Protein AF-A0A7L2TEI9-F1 (afdb_monomer_lite)

InterPro domains:
  IPR000504 RNA recognition motif domain [PF00076] (1-35)
  IPR000504 RNA recognition motif domain [PF00076] (51-86)
  IPR000504 RNA recognition motif domain [PS50102] (1-41)
  IPR000504 RNA recognition motif domain [PS50102] (49-87)
  IPR002343 Paraneoplastic encephalomyelitis antigen [PR00961] (20-35)
  IPR002343 Paraneoplastic encephalomyelitis antigen [PR00961] (36-53)
  IPR002343 Paraneoplastic encephalomyelitis antigen [PR00961] (54-69)
  IPR002343 Paraneoplastic encephalomyelitis antigen [PR00961] (69-81)
  IPR012677 Nucleotide-binding alpha-beta plait domain superfamily [G3DSA:3.30.70.330] (1-45)
  IPR012677 Nucleotide-binding alpha-beta plait domain superfamily [G3DSA:3.30.70.330] (46-87)
  IPR035979 RNA-binding domain superfamily [SSF54928] (1-85)

Radius of gyration: 16.34 Å; chains: 1; bounding box: 36×36×42 Å

Secondary structure (DSSP, 8-state):
----S------SSHHHHHHHHHHHTT-EETTEE----PPPPP-GGGTT---------TT--HHHHHHHHGGGS--S-------TTT-

Foldseek 3Di:
DDDPQDDDDDDPDPVVLVVCQVPQAQDDDPPDGDHRDDDDPDDPVPPPPDDDDPDDPLPQDQVNVCVVCVVVHDDPDTDDDDDPVPD

Organism: Pomatostomus ruficeps (NCBI:txid9176)

Structure (mmCIF, N/CA/C/O backbone):
data_AF-A0A7L2TEI9-F1
#
_entry.id   AF-A0A7L2TEI9-F1
#
loop_
_atom_site.group_PDB
_atom_site.id
_atom_site.type_symbol
_atom_site.label_atom_id
_atom_site.label_alt_id
_atom_site.label_comp_id
_atom_site.label_asym_id
_atom_site.label_entity_id
_atom_site.label_seq_id
_atom_site.pdbx_PDB_ins_code
_atom_site.Cartn_x
_atom_site.Cartn_y
_atom_site.Cartn_z
_atom_site.occupancy
_atom_site.B_iso_or_equiv
_atom_site.auth_seq_id
_atom_site.auth_comp_id
_atom_site.auth_asym_id
_atom_site.auth_atom_id
_atom_site.pdbx_PDB_model_num
ATOM 1 N N . GLY A 1 1 ? 21.008 -17.729 5.973 1.00 77.38 1 GLY A N 1
ATOM 2 C CA . GLY A 1 1 ? 20.258 -16.511 5.613 1.00 77.38 1 GLY A CA 1
ATOM 3 C C . GLY A 1 1 ? 18.783 -16.821 5.677 1.00 77.38 1 GLY A C 1
ATOM 4 O O . GLY A 1 1 ? 18.355 -17.753 5.011 1.00 77.38 1 GLY A O 1
ATOM 5 N N . HIS A 1 2 ? 18.030 -16.111 6.514 1.00 86.94 2 HIS A N 1
ATOM 6 C CA . HIS A 1 2 ? 16.578 -16.274 6.600 1.00 86.94 2 HIS A CA 1
ATOM 7 C C . HIS A 1 2 ? 15.894 -15.314 5.621 1.00 86.94 2 HIS A C 1
ATOM 9 O O . HIS A 1 2 ? 16.350 -14.188 5.438 1.00 86.94 2 HIS A O 1
ATOM 15 N N . SER A 1 3 ? 14.822 -15.769 4.970 1.00 89.88 3 SER A N 1
ATOM 16 C CA . SER A 1 3 ? 14.043 -14.934 4.051 1.00 89.88 3 SER A CA 1
ATOM 17 C C . SER A 1 3 ? 13.352 -13.791 4.799 1.00 89.88 3 SER A C 1
ATOM 19 O O . SER A 1 3 ? 12.777 -14.009 5.864 1.00 89.88 3 SER A O 1
ATOM 21 N N . LEU A 1 4 ? 13.354 -12.594 4.206 1.00 87.94 4 LEU A N 1
ATOM 22 C CA . LEU A 1 4 ? 12.634 -11.419 4.715 1.00 87.94 4 LEU A CA 1
ATOM 23 C C . LEU A 1 4 ? 11.143 -11.410 4.326 1.00 87.94 4 LEU A C 1
ATOM 25 O O . LEU A 1 4 ? 10.416 -10.486 4.679 1.00 87.94 4 LEU A O 1
ATOM 29 N N . GLY A 1 5 ? 10.671 -12.425 3.590 1.00 91.31 5 GLY A N 1
ATOM 30 C CA . GLY A 1 5 ? 9.259 -12.571 3.222 1.00 91.31 5 GLY A CA 1
ATOM 31 C C . GLY A 1 5 ? 8.798 -11.735 2.022 1.00 91.31 5 GLY A C 1
ATOM 32 O O . GLY A 1 5 ? 7.599 -11.684 1.763 1.00 91.31 5 GLY A O 1
ATOM 33 N N . TYR A 1 6 ? 9.718 -11.113 1.279 1.00 92.88 6 TYR A N 1
ATOM 34 C CA . TYR A 1 6 ? 9.440 -10.387 0.036 1.00 92.88 6 TYR A CA 1
ATOM 35 C C . TYR A 1 6 ? 10.568 -10.581 -0.990 1.00 92.88 6 TYR A C 1
ATOM 37 O O . TYR A 1 6 ? 11.646 -11.075 -0.656 1.00 92.88 6 TYR A O 1
ATOM 45 N N . GLY A 1 7 ? 10.318 -10.188 -2.240 1.00 93.69 7 GLY A N 1
ATOM 46 C CA . GLY A 1 7 ? 11.295 -10.216 -3.327 1.00 93.69 7 GLY A CA 1
ATOM 47 C C . GLY A 1 7 ? 10.893 -9.286 -4.470 1.00 93.69 7 GLY A C 1
ATOM 48 O O . GLY A 1 7 ? 9.780 -8.761 -4.488 1.00 93.69 7 GLY A O 1
ATOM 49 N N . PHE A 1 8 ? 11.805 -9.089 -5.420 1.00 94.75 8 PHE A N 1
ATOM 50 C CA . PHE A 1 8 ? 11.582 -8.267 -6.609 1.00 94.75 8 PHE A CA 1
ATOM 51 C C . PHE A 1 8 ? 11.675 -9.128 -7.864 1.00 94.75 8 PHE A C 1
ATOM 53 O O . PHE A 1 8 ? 12.523 -10.013 -7.954 1.00 94.75 8 PHE A O 1
ATOM 60 N N . VAL A 1 9 ? 10.812 -8.844 -8.837 1.00 95.94 9 VAL A N 1
ATOM 61 C CA . VAL A 1 9 ? 10.817 -9.487 -10.153 1.00 95.94 9 VAL A CA 1
ATOM 62 C C . VAL A 1 9 ? 10.824 -8.386 -11.202 1.00 95.94 9 VAL A C 1
ATOM 64 O O . VAL A 1 9 ? 9.934 -7.536 -11.201 1.00 95.94 9 VAL A O 1
ATOM 67 N N . ASN A 1 10 ? 11.829 -8.392 -12.077 1.00 95.69 10 ASN A N 1
ATOM 68 C CA . ASN A 1 10 ? 11.904 -7.479 -13.211 1.00 95.69 10 ASN A CA 1
ATOM 69 C C . ASN A 1 10 ? 11.535 -8.238 -14.489 1.00 95.69 10 ASN A C 1
ATOM 71 O O . ASN A 1 10 ? 12.246 -9.160 -14.886 1.00 95.69 10 ASN A O 1
ATOM 75 N N . TYR A 1 11 ? 10.411 -7.874 -15.103 1.00 96.69 11 TYR A N 1
ATOM 76 C CA . TYR 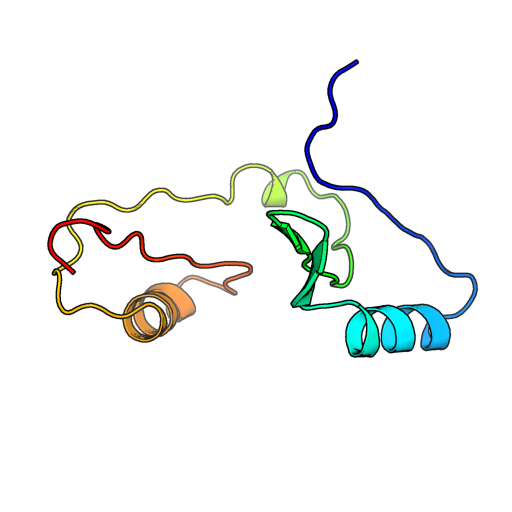A 1 11 ? 9.977 -8.454 -16.371 1.00 96.69 11 TYR A CA 1
ATOM 77 C C . TYR A 1 11 ? 10.603 -7.708 -17.547 1.00 96.69 11 TYR A C 1
ATOM 79 O O . TYR A 1 11 ? 10.881 -6.515 -17.463 1.00 96.69 11 TYR A O 1
ATOM 87 N N . VAL A 1 12 ? 10.768 -8.405 -18.671 1.00 96.88 12 VAL A N 1
ATOM 88 C CA . VAL A 1 12 ? 11.258 -7.789 -19.914 1.00 96.88 12 VAL A CA 1
ATOM 89 C C . VAL A 1 12 ? 10.228 -6.809 -20.479 1.00 96.88 12 VAL A C 1
ATOM 91 O O . VAL A 1 12 ? 10.595 -5.748 -20.976 1.00 96.88 12 VAL A O 1
ATOM 94 N N . THR A 1 13 ? 8.935 -7.141 -20.390 1.00 97.19 13 THR A N 1
ATOM 95 C CA . THR A 1 13 ? 7.854 -6.285 -20.890 1.00 97.19 13 THR A CA 1
ATOM 96 C C . THR A 1 13 ? 6.929 -5.820 -19.771 1.00 97.19 13 THR A C 1
ATOM 98 O O . THR A 1 13 ? 6.606 -6.569 -18.846 1.00 97.19 13 THR A O 1
ATOM 101 N N . ALA A 1 14 ? 6.428 -4.587 -19.889 1.00 95.62 14 ALA A N 1
ATOM 102 C CA . ALA A 1 14 ? 5.431 -4.047 -18.962 1.00 95.62 14 ALA A CA 1
ATOM 103 C C . ALA A 1 14 ? 4.133 -4.878 -18.955 1.00 95.62 14 ALA A C 1
ATOM 105 O O . ALA A 1 14 ? 3.507 -5.046 -17.911 1.00 95.62 14 ALA A O 1
ATOM 106 N N . LYS A 1 15 ? 3.773 -5.466 -20.105 1.00 97.62 15 LYS A N 1
ATOM 107 C CA . LYS A 1 15 ? 2.596 -6.331 -20.254 1.00 97.62 15 LYS A CA 1
ATOM 108 C C . LYS A 1 15 ? 2.702 -7.602 -19.409 1.00 97.62 15 LYS A C 1
ATOM 110 O O . LYS A 1 15 ? 1.701 -8.065 -18.871 1.00 97.62 15 LYS A O 1
ATOM 115 N N . ASP A 1 16 ? 3.897 -8.173 -19.275 1.00 97.50 16 ASP A N 1
ATOM 116 C CA . ASP A 1 16 ? 4.110 -9.343 -18.416 1.00 97.50 16 ASP A CA 1
ATOM 117 C C . ASP A 1 16 ? 3.983 -8.989 -16.935 1.00 97.50 16 ASP A C 1
ATOM 119 O O . ASP A 1 16 ? 3.355 -9.734 -16.184 1.00 97.50 16 ASP A O 1
ATOM 123 N N . ALA A 1 17 ? 4.500 -7.825 -16.531 1.00 96.88 17 ALA A N 1
ATOM 124 C CA . ALA A 1 17 ? 4.348 -7.330 -15.166 1.00 96.88 17 ALA A CA 1
ATOM 125 C C . ALA A 1 17 ? 2.872 -7.094 -14.806 1.00 96.88 17 ALA A C 1
ATOM 127 O O . ALA A 1 17 ? 2.418 -7.517 -13.742 1.00 96.88 17 ALA A O 1
ATOM 128 N N . GLU A 1 18 ? 2.103 -6.485 -15.710 1.00 97.25 18 GLU A N 1
ATOM 129 C CA . GLU A 1 18 ? 0.663 -6.285 -15.534 1.00 97.25 18 GLU A CA 1
ATOM 130 C C . GLU A 1 18 ? -0.087 -7.622 -15.432 1.00 97.25 18 GLU A C 1
ATOM 132 O O . GLU A 1 18 ? -0.887 -7.822 -14.515 1.00 97.25 18 GLU A O 1
ATOM 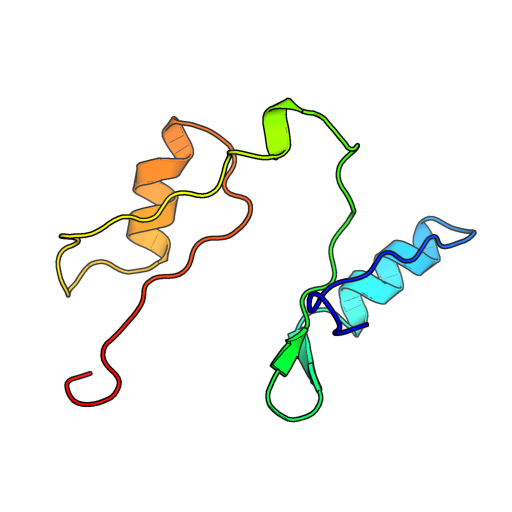137 N N . ARG A 1 19 ? 0.223 -8.583 -16.316 1.00 97.56 19 ARG A N 1
ATOM 138 C CA . ARG A 1 19 ? -0.339 -9.941 -16.242 1.00 97.56 19 ARG A CA 1
ATOM 139 C C . ARG A 1 19 ? -0.019 -10.621 -14.915 1.00 97.56 19 ARG A C 1
ATOM 141 O O . ARG A 1 19 ? -0.909 -11.236 -14.331 1.00 97.56 19 ARG A O 1
ATOM 148 N N . ALA A 1 20 ? 1.210 -10.503 -14.419 1.00 97.00 20 ALA A N 1
ATOM 149 C CA . ALA A 1 20 ? 1.608 -11.079 -13.139 1.00 97.00 20 ALA A CA 1
ATOM 150 C C . ALA A 1 20 ? 0.820 -10.475 -11.967 1.00 97.00 20 ALA A C 1
ATOM 152 O O . ALA A 1 20 ? 0.349 -11.216 -11.109 1.00 97.00 20 ALA A O 1
ATOM 153 N N . ILE A 1 21 ? 0.613 -9.154 -11.949 1.00 97.06 21 ILE A N 1
ATOM 154 C CA . ILE A 1 21 ? -0.226 -8.497 -10.936 1.00 97.06 21 ILE A CA 1
ATOM 155 C C . ILE A 1 21 ? -1.660 -9.033 -11.004 1.00 97.06 21 ILE A C 1
ATOM 157 O O . ILE A 1 21 ? -2.198 -9.450 -9.983 1.00 97.06 21 ILE A O 1
ATOM 161 N N . ASN A 1 22 ? -2.254 -9.098 -12.197 1.00 96.50 22 ASN A N 1
ATOM 162 C CA . ASN A 1 22 ? -3.649 -9.515 -12.362 1.00 96.50 22 ASN A CA 1
ATOM 163 C C . ASN A 1 22 ? -3.897 -10.998 -12.043 1.00 96.50 22 ASN A C 1
ATOM 165 O O . ASN A 1 22 ? -5.007 -11.360 -11.668 1.00 96.50 22 ASN A O 1
ATOM 169 N N . THR A 1 23 ? -2.887 -11.857 -12.201 1.00 96.25 23 THR A N 1
ATOM 170 C CA . THR A 1 23 ? -3.036 -13.315 -12.031 1.00 96.25 23 THR A CA 1
ATOM 171 C C . THR A 1 23 ? -2.525 -13.841 -10.694 1.00 96.25 23 THR A C 1
ATOM 173 O O . THR A 1 23 ? -3.056 -14.829 -10.193 1.00 96.25 23 THR A O 1
ATOM 176 N N . LEU A 1 24 ? -1.500 -13.215 -10.110 1.00 96.44 24 LEU A N 1
ATOM 177 C CA . LEU A 1 24 ? -0.810 -13.738 -8.926 1.00 96.44 24 LEU A CA 1
ATOM 178 C C . LEU A 1 24 ? -1.107 -12.941 -7.652 1.00 96.44 24 LEU A C 1
ATOM 180 O O . LEU A 1 24 ? -0.895 -13.456 -6.552 1.00 96.44 24 LEU A O 1
ATOM 184 N N . ASN A 1 25 ? -1.581 -11.696 -7.759 1.00 95.31 25 ASN A N 1
ATOM 185 C CA . ASN A 1 25 ? -1.947 -10.921 -6.578 1.00 95.31 25 ASN A CA 1
ATOM 186 C C . ASN A 1 25 ? -3.119 -11.589 -5.842 1.00 95.31 25 ASN A C 1
ATOM 188 O O . ASN A 1 25 ? -4.167 -11.842 -6.427 1.00 95.31 25 ASN A O 1
ATOM 192 N N . GLY A 1 26 ? -2.949 -11.861 -4.54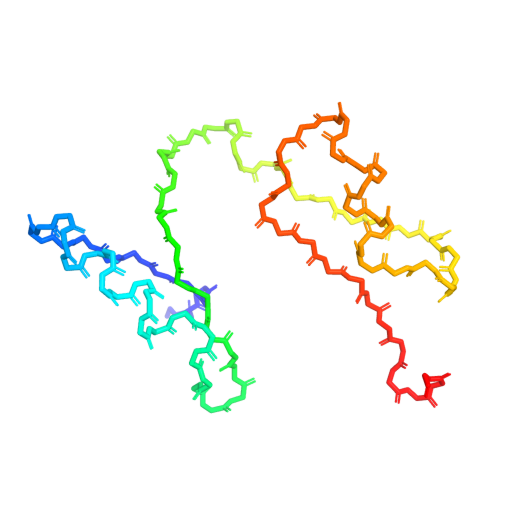8 1.00 93.94 26 GLY A N 1
ATOM 193 C CA . GLY A 1 26 ? -3.943 -12.565 -3.740 1.00 93.94 26 GLY A CA 1
ATOM 194 C C . GLY A 1 26 ? -3.846 -14.093 -3.798 1.00 93.94 26 GLY A C 1
ATOM 195 O O . GLY A 1 26 ? -4.633 -14.765 -3.132 1.00 93.94 26 GLY A O 1
ATOM 196 N N . LEU A 1 27 ? -2.883 -14.667 -4.531 1.00 95.12 27 LEU A N 1
ATOM 197 C CA . LEU A 1 27 ? -2.688 -16.116 -4.552 1.00 95.12 27 LEU A CA 1
ATOM 198 C C . LEU A 1 27 ? -2.299 -16.630 -3.157 1.00 95.12 27 LEU A C 1
ATOM 200 O O . LEU A 1 27 ? -1.420 -16.084 -2.482 1.00 95.12 27 LEU A O 1
ATOM 204 N N . ARG A 1 28 ? -2.939 -17.715 -2.722 1.00 94.88 28 ARG A N 1
ATOM 205 C CA . ARG A 1 28 ? -2.614 -18.370 -1.455 1.00 94.88 28 ARG A CA 1
ATOM 206 C C . ARG A 1 28 ? -1.514 -19.408 -1.663 1.00 94.88 28 ARG A C 1
ATOM 208 O O . ARG A 1 28 ? -1.729 -20.427 -2.309 1.00 94.88 28 ARG A O 1
ATOM 215 N N . LEU A 1 29 ? -0.350 -19.157 -1.075 1.00 92.00 29 LEU A N 1
ATOM 216 C CA . LEU A 1 29 ? 0.780 -20.078 -1.013 1.00 92.00 29 LEU A CA 1
ATOM 217 C C . LEU A 1 29 ? 0.954 -20.552 0.431 1.00 92.00 29 LEU A C 1
ATOM 219 O O . LEU A 1 29 ? 1.344 -19.783 1.311 1.00 92.00 29 LEU A O 1
ATOM 223 N N . GLN A 1 30 ? 0.662 -21.830 0.681 1.00 92.06 30 GLN A N 1
ATOM 224 C CA . GLN A 1 30 ? 0.672 -22.421 2.024 1.00 92.06 30 GLN A CA 1
ATOM 225 C C . GLN A 1 30 ? -0.216 -21.617 3.003 1.00 92.06 30 GLN A C 1
ATOM 227 O O . GLN A 1 30 ? -1.433 -21.522 2.826 1.00 92.06 30 GLN A O 1
ATOM 232 N N . SER A 1 31 ? 0.387 -21.023 4.036 1.00 90.75 31 SER A N 1
ATOM 233 C CA . SER A 1 31 ? -0.279 -20.202 5.051 1.00 90.75 31 SER A CA 1
ATOM 234 C C . SER A 1 31 ? -0.263 -18.701 4.741 1.00 90.75 31 SER A C 1
ATOM 236 O O . SER A 1 31 ? -0.701 -17.908 5.574 1.00 90.75 31 SER A O 1
ATOM 238 N N . LYS A 1 32 ? 0.238 -18.283 3.569 1.00 90.75 32 LYS A N 1
ATOM 239 C CA . LYS A 1 32 ? 0.380 -16.870 3.198 1.00 90.75 32 LYS A CA 1
ATOM 240 C C . LYS A 1 32 ? -0.415 -16.539 1.941 1.00 90.75 32 LYS A C 1
ATOM 242 O O . LYS A 1 32 ? -0.371 -17.263 0.955 1.00 90.75 32 LYS A O 1
ATOM 247 N N . THR A 1 33 ? -1.094 -15.402 1.963 1.00 93.12 33 THR A N 1
ATOM 248 C CA . THR A 1 33 ? -1.656 -14.774 0.764 1.00 93.12 33 THR A CA 1
ATOM 249 C C . THR A 1 33 ? -0.636 -13.769 0.245 1.00 93.12 33 THR A C 1
ATOM 251 O O . THR A 1 33 ? -0.262 -12.854 0.982 1.00 93.12 33 THR A O 1
ATOM 254 N N . ILE A 1 34 ? -0.134 -13.953 -0.978 1.00 94.69 34 ILE A N 1
ATOM 255 C CA . ILE A 1 34 ? 0.890 -13.064 -1.540 1.00 94.69 34 ILE A CA 1
ATOM 256 C C . ILE A 1 34 ? 0.264 -11.787 -2.100 1.00 94.69 34 ILE A C 1
ATOM 258 O O . ILE A 1 34 ? -0.852 -11.799 -2.617 1.00 94.69 34 ILE A O 1
ATOM 262 N N . LYS A 1 35 ? 1.013 -10.685 -2.029 1.00 94.06 35 LYS A N 1
ATOM 263 C CA . LYS A 1 35 ? 0.673 -9.417 -2.680 1.00 94.06 35 LYS A CA 1
ATOM 264 C C . LYS A 1 35 ? 1.651 -9.177 -3.821 1.00 94.06 35 LYS A C 1
ATOM 266 O O . LYS A 1 35 ? 2.860 -9.206 -3.600 1.00 94.06 35 LYS A O 1
ATOM 271 N N . VAL A 1 36 ? 1.130 -8.920 -5.016 1.00 95.94 36 VAL A N 1
ATOM 272 C CA . VAL A 1 36 ? 1.927 -8.574 -6.199 1.00 95.94 36 VAL A CA 1
ATOM 273 C C . VAL A 1 36 ? 1.531 -7.170 -6.636 1.00 95.94 36 VAL A C 1
ATOM 275 O O . VAL A 1 36 ? 0.362 -6.891 -6.883 1.00 95.94 36 VAL A O 1
ATOM 278 N N . SER A 1 37 ? 2.503 -6.263 -6.679 1.00 94.31 37 SER A N 1
ATOM 279 C CA . SER A 1 37 ? 2.296 -4.855 -7.018 1.00 94.31 37 SER A CA 1
ATOM 280 C C . SER A 1 37 ? 3.561 -4.261 -7.623 1.00 94.31 37 SER A C 1
ATOM 282 O O . SER A 1 37 ? 4.657 -4.755 -7.362 1.00 94.31 37 SER A O 1
ATOM 284 N N . TYR A 1 38 ? 3.425 -3.164 -8.366 1.00 94.25 38 TYR A N 1
ATOM 285 C CA . TYR A 1 38 ? 4.577 -2.434 -8.889 1.00 94.25 38 TYR A CA 1
ATOM 286 C C . TYR A 1 38 ? 5.518 -1.975 -7.770 1.00 94.25 38 TYR A C 1
ATOM 288 O O . TYR A 1 38 ? 5.088 -1.388 -6.772 1.00 94.25 38 TYR A O 1
ATOM 296 N N . ALA A 1 39 ? 6.814 -2.229 -7.958 1.00 91.12 39 ALA A N 1
ATOM 297 C CA . ALA A 1 39 ? 7.849 -1.694 -7.090 1.00 91.12 39 ALA A CA 1
ATOM 298 C C . ALA A 1 39 ? 7.917 -0.173 -7.263 1.00 91.12 39 ALA A C 1
ATOM 300 O O . ALA A 1 39 ? 7.897 0.344 -8.380 1.00 91.12 39 ALA A O 1
ATOM 301 N N . ARG A 1 40 ? 7.997 0.553 -6.148 1.00 85.06 40 ARG A N 1
ATOM 302 C CA . ARG A 1 40 ? 8.281 1.989 -6.181 1.00 85.06 40 ARG A CA 1
ATOM 303 C C . ARG A 1 40 ? 9.795 2.196 -6.221 1.00 85.06 40 ARG A C 1
ATOM 305 O O . ARG A 1 40 ? 10.503 1.386 -5.617 1.00 85.06 40 ARG A O 1
ATOM 312 N N . PRO A 1 41 ? 10.291 3.257 -6.8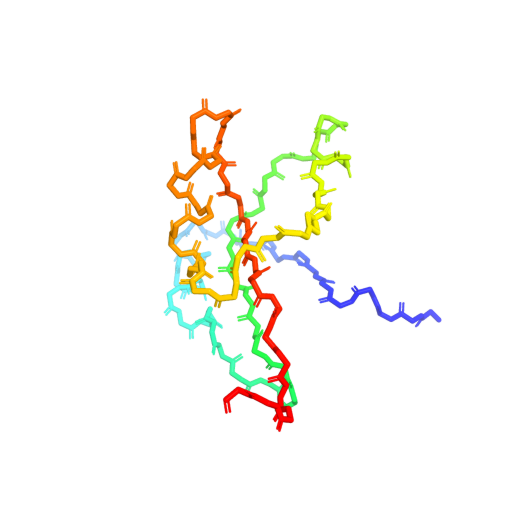81 1.00 81.25 41 PRO A N 1
ATOM 313 C CA . PRO A 1 41 ? 11.703 3.609 -6.828 1.00 81.25 41 PRO A CA 1
ATOM 314 C C . PRO A 1 41 ? 12.180 3.653 -5.378 1.00 81.25 41 PRO A C 1
ATOM 316 O O . PRO A 1 41 ? 11.509 4.233 -4.521 1.00 81.25 41 PRO A O 1
ATOM 319 N N . SER A 1 42 ? 13.315 3.017 -5.096 1.00 72.56 42 SER A N 1
ATOM 320 C CA . SER A 1 42 ? 13.915 3.067 -3.769 1.00 72.56 42 SER A CA 1
ATOM 321 C C . SER A 1 42 ? 14.267 4.515 -3.446 1.00 72.56 42 SER A C 1
ATOM 323 O O . SER A 1 42 ? 15.101 5.118 -4.116 1.00 72.56 42 SER A O 1
ATOM 325 N N . SER A 1 43 ? 13.628 5.070 -2.426 1.00 74.88 43 SER A N 1
ATOM 326 C CA . SER A 1 43 ? 13.923 6.398 -1.902 1.00 74.88 43 SER A CA 1
ATOM 327 C C . SER A 1 43 ? 14.050 6.292 -0.391 1.00 74.88 43 SER A C 1
ATOM 329 O O . SER A 1 43 ? 13.308 5.530 0.237 1.00 74.88 43 SER A O 1
ATOM 331 N N . GLU A 1 44 ? 14.982 7.042 0.197 1.00 71.44 44 GLU A N 1
ATOM 332 C CA . GLU A 1 44 ? 15.139 7.114 1.655 1.00 71.44 44 GLU A CA 1
ATOM 333 C C . GLU A 1 44 ? 13.841 7.547 2.342 1.00 71.44 44 GLU A C 1
ATOM 335 O O . GLU A 1 44 ? 13.505 7.028 3.400 1.00 71.44 44 GLU A O 1
ATOM 340 N N . VAL A 1 45 ? 13.032 8.360 1.658 1.00 69.06 45 VAL A N 1
ATOM 341 C CA . VAL A 1 45 ? 11.723 8.845 2.119 1.00 69.06 45 VAL A CA 1
ATOM 342 C C . VAL A 1 45 ? 10.715 7.709 2.369 1.00 69.06 45 VAL A C 1
ATOM 344 O O . VAL A 1 45 ? 9.757 7.881 3.114 1.00 69.06 45 VAL A O 1
ATOM 347 N N . ILE A 1 46 ? 10.899 6.532 1.759 1.00 74.88 46 ILE A N 1
ATOM 348 C CA . ILE A 1 46 ? 9.945 5.413 1.856 1.00 74.88 46 ILE A CA 1
ATOM 349 C C . ILE A 1 46 ? 10.295 4.457 3.014 1.00 74.88 46 ILE A C 1
ATOM 351 O O . ILE A 1 46 ? 9.457 3.635 3.389 1.00 74.88 46 ILE A O 1
ATOM 355 N N . LYS A 1 47 ? 11.504 4.544 3.589 1.00 73.69 47 LYS A N 1
ATOM 356 C CA . LYS A 1 47 ? 12.005 3.559 4.566 1.00 73.69 47 LYS A CA 1
ATOM 357 C C . LYS A 1 47 ? 11.291 3.623 5.923 1.00 73.69 47 LYS A C 1
ATOM 359 O O . LYS A 1 47 ? 11.034 2.568 6.491 1.00 73.69 47 LYS A O 1
ATOM 364 N N . ASP A 1 48 ? 10.856 4.806 6.356 1.00 79.75 48 ASP A N 1
ATOM 365 C CA . ASP A 1 48 ? 10.272 5.025 7.692 1.00 79.75 48 ASP A CA 1
ATOM 366 C C . ASP A 1 48 ? 8.790 5.439 7.649 1.00 79.75 48 ASP A C 1
ATOM 368 O O . ASP A 1 48 ? 8.299 6.202 8.475 1.00 79.75 48 ASP A O 1
ATOM 372 N N . ALA A 1 49 ? 8.048 4.930 6.661 1.00 86.56 49 ALA A N 1
ATOM 373 C CA . ALA A 1 49 ? 6.643 5.283 6.428 1.00 86.56 49 ALA A CA 1
ATOM 374 C C . ALA A 1 49 ? 5.627 4.274 7.013 1.00 86.56 49 ALA A C 1
ATOM 376 O O . ALA A 1 49 ? 4.457 4.287 6.627 1.00 86.56 49 ALA A O 1
ATOM 377 N N . ASN A 1 50 ? 6.056 3.366 7.899 1.00 90.25 50 ASN A N 1
ATOM 378 C CA . ASN A 1 50 ? 5.173 2.376 8.522 1.00 90.25 50 ASN A CA 1
ATOM 379 C C . ASN A 1 50 ? 4.725 2.839 9.914 1.00 90.25 50 ASN A C 1
ATOM 381 O O . ASN A 1 50 ? 5.558 3.056 10.790 1.00 90.25 50 ASN A O 1
ATOM 385 N N . LEU A 1 51 ? 3.413 2.947 10.125 1.00 91.19 51 LEU A N 1
ATOM 386 C CA . LEU A 1 51 ? 2.827 3.431 11.375 1.00 91.19 51 LEU A CA 1
ATOM 387 C C . LEU A 1 51 ? 2.122 2.296 12.122 1.00 91.19 51 LEU A C 1
ATOM 389 O O . LEU A 1 51 ? 1.363 1.530 11.530 1.00 91.19 51 LEU A O 1
ATOM 393 N N . TYR A 1 52 ? 2.336 2.230 13.437 1.00 92.06 52 TYR A N 1
ATOM 394 C CA . TYR A 1 52 ? 1.522 1.430 14.348 1.00 92.06 52 TYR A CA 1
ATOM 395 C C . TYR A 1 52 ? 0.569 2.355 15.103 1.00 92.06 52 TYR A C 1
ATOM 397 O O . TYR A 1 52 ? 1.009 3.294 15.763 1.00 92.06 52 TYR A O 1
ATOM 405 N N . ILE A 1 53 ? -0.734 2.099 14.989 1.00 90.94 53 ILE A N 1
ATOM 406 C CA . ILE A 1 53 ? -1.782 2.936 15.577 1.00 90.94 53 ILE A CA 1
ATOM 407 C C . ILE A 1 53 ? -2.551 2.094 16.594 1.00 90.94 53 ILE A C 1
ATOM 409 O O . ILE A 1 53 ? -3.088 1.040 16.258 1.00 90.94 53 ILE A O 1
ATOM 413 N N . SER A 1 54 ? -2.610 2.567 17.837 1.00 91.75 54 SER A N 1
ATOM 414 C CA . SER A 1 54 ? -3.349 1.939 18.937 1.00 91.75 54 SER A CA 1
ATOM 415 C C . SER A 1 54 ? -4.480 2.837 19.433 1.00 91.75 54 SER A C 1
ATOM 417 O O . SER A 1 54 ? -4.429 4.051 19.259 1.00 91.75 54 SER A O 1
ATOM 419 N N . GLY A 1 55 ? -5.478 2.249 20.099 1.00 89.44 55 GLY A N 1
ATOM 420 C CA . GLY A 1 55 ? -6.604 3.000 20.671 1.00 89.44 55 GLY A CA 1
ATOM 421 C C . GLY A 1 55 ? -7.717 3.329 19.674 1.00 89.44 55 GLY A C 1
ATOM 422 O O . GLY A 1 55 ? -8.553 4.182 19.955 1.00 89.44 55 GLY A O 1
ATOM 423 N N . LEU A 1 56 ? -7.747 2.656 18.519 1.00 89.81 56 LEU A N 1
ATOM 424 C CA . LEU A 1 56 ? -8.874 2.756 17.595 1.00 89.81 56 LEU A CA 1
ATOM 425 C C . LEU A 1 56 ? -10.134 2.135 18.232 1.00 89.81 56 LEU A C 1
ATOM 427 O O . LEU A 1 56 ? -10.031 1.086 18.879 1.00 89.81 56 LEU A O 1
ATOM 431 N N . PRO A 1 57 ? -11.323 2.740 18.055 1.00 90.31 57 PRO A N 1
ATOM 432 C CA . PRO A 1 57 ? -12.582 2.131 18.473 1.00 90.31 57 PRO A CA 1
ATOM 433 C C . PRO A 1 57 ? -12.762 0.742 17.853 1.00 90.31 57 PRO A C 1
ATOM 435 O O . PRO A 1 57 ? -12.460 0.547 16.679 1.00 90.31 57 PRO A O 1
ATOM 438 N N . ARG A 1 58 ? -13.320 -0.218 18.604 1.00 86.06 58 ARG A N 1
ATOM 439 C CA . ARG A 1 58 ? -13.548 -1.592 18.103 1.00 86.06 58 ARG A CA 1
ATOM 440 C C . ARG A 1 58 ? -14.496 -1.660 16.902 1.00 86.06 58 ARG A C 1
ATOM 442 O O . ARG A 1 58 ? -14.437 -2.612 16.138 1.00 86.06 58 ARG A O 1
ATOM 449 N N . SER A 1 59 ? -15.365 -0.664 16.749 1.00 89.06 59 SER A N 1
ATOM 450 C CA . SER A 1 59 ? -16.274 -0.531 15.609 1.00 89.06 59 SER A CA 1
ATOM 451 C C . SER A 1 59 ? -15.604 0.033 14.353 1.00 89.06 59 SER A C 1
ATOM 453 O O . SER A 1 59 ? -16.232 0.043 13.299 1.00 89.06 59 SER A O 1
ATOM 455 N N . MET A 1 60 ? -14.367 0.530 14.452 1.00 90.31 60 MET A N 1
ATOM 456 C CA . MET A 1 60 ? -13.679 1.162 13.334 1.00 90.31 60 MET A CA 1
ATOM 457 C C . MET A 1 60 ? -13.190 0.107 12.342 1.00 90.31 60 MET A C 1
ATOM 459 O O . MET A 1 60 ? -12.413 -0.788 12.682 1.00 90.31 60 MET A O 1
ATOM 463 N N . THR A 1 61 ? -13.633 0.228 11.096 1.00 91.38 61 THR A N 1
ATOM 464 C CA . THR A 1 61 ? -13.243 -0.673 10.016 1.00 91.38 61 THR A CA 1
ATOM 465 C C . THR A 1 61 ? -11.930 -0.236 9.373 1.00 91.38 61 THR A C 1
ATOM 467 O O . THR A 1 61 ? -11.470 0.897 9.522 1.00 91.38 61 THR A O 1
ATOM 470 N N . GLN A 1 62 ? -11.328 -1.128 8.586 1.00 91.19 62 GLN A N 1
ATOM 471 C CA . GLN A 1 62 ? -10.165 -0.784 7.767 1.00 91.19 62 GLN A CA 1
ATOM 472 C C . GLN A 1 62 ? -10.449 0.387 6.817 1.00 91.19 62 GLN A C 1
ATOM 474 O O . GLN A 1 62 ? -9.587 1.245 6.646 1.00 91.19 62 GLN A O 1
ATOM 479 N N . LYS A 1 63 ? -11.665 0.456 6.259 1.00 93.06 63 LYS A N 1
ATOM 480 C CA . LYS A 1 63 ? -12.085 1.556 5.391 1.00 93.06 63 LYS A CA 1
ATOM 481 C C . LYS A 1 63 ? -12.131 2.887 6.142 1.00 93.06 63 LYS A C 1
ATOM 483 O O . LYS A 1 63 ? -11.646 3.881 5.619 1.00 93.06 63 LYS A O 1
ATOM 488 N N . ASP A 1 64 ? -12.645 2.898 7.370 1.00 93.94 64 ASP A N 1
ATOM 489 C CA . ASP A 1 64 ? -12.698 4.119 8.185 1.00 93.94 64 ASP A CA 1
ATOM 490 C C . ASP A 1 64 ? -11.292 4.647 8.493 1.00 93.94 64 ASP A C 1
ATOM 492 O O . ASP A 1 64 ? -11.044 5.853 8.433 1.00 93.94 64 ASP A O 1
ATOM 496 N N . VAL A 1 65 ? -10.347 3.741 8.776 1.00 93.56 65 VAL A N 1
ATOM 497 C CA . VAL A 1 65 ? -8.930 4.094 8.949 1.00 93.56 65 VAL A CA 1
ATOM 498 C C . VAL A 1 65 ? -8.354 4.646 7.645 1.00 93.56 65 VAL A C 1
ATOM 500 O O . VAL A 1 65 ? -7.683 5.675 7.657 1.00 93.56 65 VAL A O 1
ATOM 503 N N . GLU A 1 66 ? -8.617 4.006 6.508 1.00 94.56 66 GLU A N 1
ATOM 504 C CA . GLU A 1 66 ? -8.140 4.498 5.214 1.00 94.56 66 GLU A CA 1
ATOM 505 C C . GLU A 1 66 ? -8.678 5.891 4.889 1.00 94.56 66 GLU A C 1
ATOM 507 O O . GLU A 1 66 ? -7.901 6.789 4.563 1.00 94.56 66 GLU A O 1
ATOM 512 N N . ASP A 1 67 ? -9.982 6.102 5.051 1.00 95.12 67 ASP A N 1
ATOM 513 C CA . ASP A 1 67 ? -10.632 7.383 4.795 1.00 95.12 67 ASP A CA 1
ATOM 514 C C . ASP A 1 67 ? -10.089 8.469 5.747 1.00 95.12 67 ASP A C 1
ATOM 516 O O . ASP A 1 67 ? -9.797 9.588 5.314 1.00 95.12 67 ASP A O 1
ATOM 520 N N . MET A 1 68 ? -9.843 8.135 7.021 1.00 93.94 68 MET A N 1
ATOM 521 C CA . MET A 1 68 ? -9.256 9.051 8.004 1.00 93.94 68 MET A CA 1
ATOM 522 C C . MET A 1 68 ? -7.836 9.490 7.624 1.00 93.94 68 MET A C 1
ATOM 524 O O . MET A 1 68 ? -7.535 10.686 7.674 1.00 93.94 68 MET A O 1
ATOM 528 N N . PHE A 1 69 ? -6.971 8.546 7.241 1.00 94.44 69 PHE A N 1
ATOM 529 C CA . PHE A 1 69 ? -5.553 8.811 6.978 1.00 94.44 69 PHE A CA 1
ATOM 530 C C . PHE A 1 69 ? -5.261 9.265 5.541 1.00 94.44 69 PHE A C 1
ATOM 532 O O . PHE A 1 69 ? -4.211 9.862 5.298 1.00 94.44 69 PHE A O 1
ATOM 539 N N . SER A 1 70 ? -6.193 9.062 4.605 1.00 94.88 70 SER A N 1
ATOM 540 C CA . SER A 1 70 ? -6.050 9.442 3.190 1.00 94.88 70 SER A CA 1
ATOM 541 C C . SER A 1 70 ? -5.705 10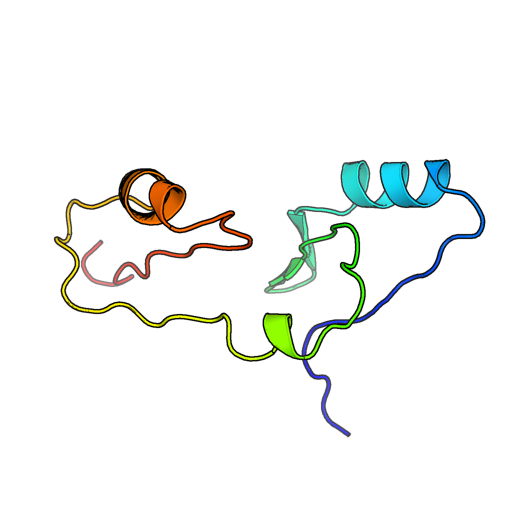.922 2.981 1.00 94.88 70 SER A C 1
ATOM 543 O O . SER A 1 70 ? -4.981 11.269 2.048 1.00 94.88 70 SER A O 1
ATOM 545 N N . ARG A 1 71 ? -6.156 11.799 3.888 1.00 95.31 71 ARG A N 1
ATOM 546 C CA . ARG A 1 71 ? -5.873 13.244 3.855 1.00 95.31 71 ARG A CA 1
ATOM 547 C C . ARG A 1 71 ? -4.400 13.598 4.079 1.00 95.31 71 ARG A C 1
ATOM 549 O O . ARG A 1 71 ? -3.983 14.686 3.700 1.00 95.31 71 ARG A O 1
ATOM 556 N N . PHE A 1 72 ? -3.626 12.711 4.707 1.00 93.31 72 PHE A N 1
ATOM 557 C CA . PHE A 1 72 ? -2.208 12.936 5.007 1.00 93.31 72 PHE A CA 1
ATOM 558 C C . PHE A 1 72 ? -1.281 12.347 3.942 1.00 93.31 72 PHE A C 1
ATOM 560 O O . PHE A 1 72 ? -0.078 12.596 3.962 1.00 93.31 72 PHE A O 1
ATOM 567 N N . GLY A 1 73 ? -1.826 11.575 3.000 1.00 91.25 73 GLY A N 1
ATOM 568 C CA . GLY A 1 73 ? -1.068 11.023 1.891 1.00 91.25 73 GLY A CA 1
ATOM 569 C C . GLY A 1 73 ? -1.634 9.711 1.368 1.00 91.25 73 GLY A C 1
ATOM 570 O O . GLY A 1 73 ? -2.620 9.160 1.858 1.00 91.25 73 GLY A O 1
ATOM 571 N N . ARG A 1 74 ? -0.967 9.182 0.340 1.00 90.00 74 ARG A N 1
ATOM 572 C CA . ARG A 1 74 ? -1.355 7.920 -0.289 1.00 90.00 74 ARG A CA 1
ATOM 573 C C . ARG A 1 74 ? -1.000 6.731 0.606 1.00 90.00 74 ARG A C 1
ATOM 575 O O . ARG A 1 74 ? 0.176 6.427 0.803 1.00 90.00 74 ARG A O 1
ATOM 582 N N . ILE A 1 75 ? -2.021 6.003 1.045 1.00 91.75 75 ILE A N 1
ATOM 583 C CA . ILE A 1 75 ? -1.877 4.757 1.802 1.00 91.75 75 ILE A CA 1
ATOM 584 C C . ILE A 1 75 ? -1.462 3.620 0.857 1.00 91.75 75 ILE A C 1
ATOM 586 O O . ILE A 1 75 ? -2.000 3.462 -0.238 1.00 91.75 75 ILE A O 1
ATOM 590 N N . ILE A 1 76 ? -0.468 2.834 1.273 1.00 88.25 76 ILE A N 1
ATOM 591 C CA . ILE A 1 76 ? 0.113 1.731 0.479 1.00 88.25 76 ILE A CA 1
ATOM 592 C C . ILE A 1 76 ? -0.352 0.371 0.979 1.00 88.25 76 ILE A C 1
ATOM 594 O O . ILE A 1 76 ? -0.529 -0.581 0.209 1.00 88.25 76 ILE A O 1
ATOM 598 N N . ASN A 1 77 ? -0.517 0.286 2.290 1.00 88.19 77 ASN A N 1
ATOM 599 C CA . ASN A 1 77 ? -1.103 -0.836 2.975 1.00 88.19 77 ASN A CA 1
ATOM 600 C C . ASN A 1 77 ? -1.736 -0.320 4.263 1.00 88.19 77 ASN A C 1
ATOM 602 O O . ASN A 1 77 ? -1.179 0.565 4.910 1.00 88.19 77 ASN A O 1
ATOM 606 N N . SER A 1 78 ? -2.864 -0.899 4.631 1.00 91.50 78 SER A N 1
ATOM 607 C CA . SER A 1 78 ? -3.508 -0.699 5.919 1.00 91.50 78 SER A CA 1
ATOM 608 C C . SER A 1 78 ? -3.886 -2.083 6.447 1.00 91.50 78 SER A C 1
ATOM 610 O O . SER A 1 78 ? -4.069 -3.026 5.673 1.00 91.50 78 SER A O 1
ATOM 612 N N . ARG A 1 79 ? -3.935 -2.249 7.767 1.00 89.50 79 ARG A N 1
ATOM 613 C CA . ARG A 1 79 ? -4.460 -3.467 8.384 1.00 89.50 79 ARG A CA 1
ATOM 614 C C . ARG A 1 79 ? -4.974 -3.135 9.770 1.00 89.50 79 ARG A C 1
ATOM 616 O O . ARG A 1 79 ? -4.204 -2.690 10.614 1.00 89.50 79 ARG A O 1
ATOM 623 N N . VAL A 1 80 ? -6.253 -3.404 10.003 1.00 89.38 80 VAL A N 1
ATOM 624 C CA . VAL A 1 80 ? -6.835 -3.363 11.346 1.00 89.38 80 VAL A CA 1
ATOM 625 C C . VAL A 1 80 ? -6.695 -4.752 11.954 1.00 89.38 80 VAL A C 1
ATOM 627 O O . VAL A 1 80 ? -7.068 -5.753 11.340 1.00 89.38 80 VAL A O 1
ATOM 630 N N . LEU A 1 81 ? -6.074 -4.824 13.129 1.00 85.75 81 LEU A N 1
ATOM 631 C CA . LEU A 1 81 ? -5.950 -6.065 13.882 1.00 85.75 81 LEU A CA 1
ATOM 632 C C . LEU A 1 81 ? -7.224 -6.255 14.703 1.00 85.75 81 LEU A C 1
ATOM 634 O O . LEU A 1 81 ? -7.575 -5.394 15.505 1.00 85.75 81 LEU A O 1
ATOM 638 N N . VAL A 1 82 ? -7.898 -7.379 14.489 1.00 79.31 82 VAL A N 1
ATOM 639 C CA . VAL A 1 82 ? -9.081 -7.793 15.249 1.00 79.31 82 VAL A CA 1
ATOM 640 C C . VAL A 1 82 ? -8.707 -9.003 16.091 1.00 79.31 82 VAL A C 1
ATOM 642 O O . VAL A 1 82 ? -7.974 -9.883 15.631 1.00 79.31 82 VAL A O 1
ATOM 645 N N . ASP A 1 83 ? -9.177 -9.017 17.33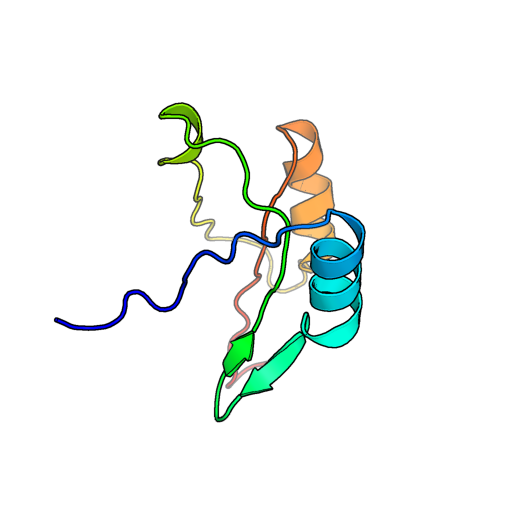3 1.00 73.25 83 ASP A N 1
ATOM 646 C CA . ASP A 1 83 ? -8.990 -10.138 18.248 1.00 73.25 83 ASP A CA 1
ATOM 647 C C . ASP A 1 83 ? -9.768 -11.355 17.723 1.00 73.25 83 ASP A C 1
ATOM 649 O O . ASP A 1 83 ? -10.970 -11.276 17.488 1.00 73.25 83 ASP A O 1
ATOM 653 N N . GLN A 1 84 ? -9.077 -12.479 17.513 1.00 61.84 84 GLN A N 1
ATOM 654 C CA . GLN A 1 84 ? -9.672 -13.708 16.973 1.00 61.84 84 GLN A CA 1
ATOM 655 C C . GLN A 1 84 ? -10.517 -14.479 17.998 1.00 61.84 84 GLN A C 1
ATOM 657 O O . GLN A 1 84 ? -11.213 -15.419 17.628 1.00 61.84 84 GLN A O 1
ATOM 662 N N . THR A 1 85 ? -10.442 -14.103 19.275 1.00 62.66 85 THR A N 1
ATOM 663 C CA . THR A 1 85 ? -11.126 -14.769 20.392 1.00 62.66 85 THR A CA 1
ATOM 664 C C . THR A 1 85 ? -12.418 -14.067 20.799 1.00 62.66 85 THR A C 1
ATOM 666 O O . THR A 1 85 ? -13.313 -14.710 21.337 1.00 62.66 85 THR A O 1
ATOM 669 N N . THR A 1 86 ? -12.513 -12.754 20.570 1.00 60.88 86 THR A N 1
ATOM 670 C CA . THR A 1 86 ? -13.671 -11.925 20.962 1.00 60.88 86 THR A CA 1
ATOM 671 C C . THR A 1 86 ? -14.335 -11.202 19.786 1.00 60.88 86 THR A C 1
ATOM 673 O O . THR A 1 86 ? -15.179 -10.334 20.013 1.00 60.88 86 THR A O 1
ATOM 676 N N . GLY A 1 87 ? -13.934 -11.544 18.556 1.00 47.34 87 GLY A N 1
ATOM 677 C CA . GLY A 1 87 ? -14.499 -11.032 17.306 1.00 47.34 87 GLY A CA 1
ATOM 678 C C . GLY A 1 87 ? -15.827 -11.672 16.941 1.00 47.34 87 GLY A C 1
ATOM 679 O O . GLY A 1 87 ? -15.916 -12.917 17.018 1.00 47.34 87 GLY A O 1
#

Sequence (87 aa):
GHSLGYGFVNYVTAKDAERAINTLNGLRLQSKTIKVSYARPSSEVIKDANLYISGLPRSMTQKDVEDMFSRFGRIINSRVLVDQTTG

pLDDT: mean 88.98, std 9.57, range [47.34, 97.62]